Protein AF-A0A6B3H2S0-F1 (afdb_monomer_lite)

pLDDT: mean 88.28, std 11.06, range [59.47, 98.5]

Secondary structure (DSSP, 8-state):
----PPPP-EEE---S----HHHHHHHHHHHHHTT-SEEE----TTS--GGGG-

Foldseek 3Di:
DDDDDDDAAEEEQAPPDDPDPVSSVVVVVVCVVVPHPYYDYDDDPVDQDPVNVD

Sequence (54 aa):
MSARTPLHLAAEIGGPPHYDAGHYLRLARLAEGGALDYVTLGDSFARPGLDALA

Radius of gyration: 16.02 Å; chains: 1; bounding box: 24×21×58 Å

Structure (mmCIF, N/CA/C/O backbone):
data_AF-A0A6B3H2S0-F1
#
_entry.id   AF-A0A6B3H2S0-F1
#
loop_
_atom_site.group_PDB
_atom_site.id
_atom_site.type_symbol
_atom_site.label_atom_id
_atom_site.label_alt_id
_atom_site.label_comp_id
_atom_site.label_asym_id
_atom_site.label_entity_id
_atom_site.label_seq_id
_atom_site.pdbx_PDB_ins_code
_atom_site.Cartn_x
_atom_site.Cartn_y
_atom_site.Cartn_z
_atom_site.occupancy
_atom_site.B_iso_or_equiv
_atom_site.auth_seq_id
_atom_site.auth_comp_id
_atom_site.auth_asym_id
_atom_site.auth_atom_id
_atom_site.pdbx_PDB_model_num
ATOM 1 N N . MET A 1 1 ? -8.779 13.840 33.279 1.00 59.47 1 MET A N 1
ATOM 2 C CA . MET A 1 1 ? -9.007 12.797 32.255 1.00 59.47 1 MET A CA 1
ATOM 3 C C . MET A 1 1 ? -8.058 13.084 31.103 1.00 59.47 1 MET A C 1
ATOM 5 O O . MET A 1 1 ? -8.177 14.153 30.526 1.00 59.47 1 MET A O 1
ATOM 9 N N . SER A 1 2 ? -7.075 12.221 30.825 1.00 72.81 2 SER A N 1
ATOM 10 C CA . SER A 1 2 ? -6.203 12.417 29.656 1.00 72.81 2 SER A CA 1
ATOM 11 C C . SER A 1 2 ? -7.008 12.114 28.391 1.00 72.81 2 SER A C 1
ATOM 13 O O . SER A 1 2 ? -7.558 11.016 28.270 1.00 72.81 2 SER A O 1
ATOM 15 N N . ALA A 1 3 ? -7.151 13.092 27.495 1.00 77.00 3 ALA A N 1
ATOM 16 C CA . ALA A 1 3 ? -7.810 12.886 26.213 1.00 77.00 3 ALA A CA 1
ATOM 17 C C . ALA A 1 3 ? -6.911 11.992 25.349 1.00 77.00 3 ALA A C 1
ATOM 19 O O . ALA A 1 3 ? -5.794 12.371 25.007 1.00 77.00 3 ALA A O 1
ATOM 20 N N . ARG A 1 4 ? -7.381 10.784 25.027 1.00 84.12 4 ARG A N 1
ATOM 21 C CA . ARG A 1 4 ? -6.701 9.902 24.073 1.00 84.12 4 ARG A CA 1
ATOM 22 C C . ARG A 1 4 ? -7.163 10.280 22.673 1.00 84.12 4 ARG A C 1
ATOM 24 O O . ARG A 1 4 ? -8.340 10.114 22.361 1.00 84.12 4 ARG A O 1
ATOM 31 N N . THR A 1 5 ? -6.252 10.796 21.859 1.00 87.31 5 THR A N 1
ATOM 32 C CA . THR A 1 5 ? -6.487 11.004 20.428 1.00 87.31 5 THR A CA 1
ATOM 33 C C . THR A 1 5 ? -6.340 9.675 19.681 1.00 87.31 5 THR A C 1
ATOM 35 O O . THR A 1 5 ? -5.476 8.875 20.057 1.00 87.31 5 THR A O 1
ATOM 38 N N . PRO A 1 6 ? -7.145 9.418 18.638 1.00 90.88 6 PRO A N 1
ATOM 39 C CA . PRO A 1 6 ? -6.943 8.270 17.758 1.00 90.88 6 PRO A CA 1
ATOM 40 C C . PRO A 1 6 ? -5.544 8.298 17.125 1.00 90.88 6 PRO A C 1
ATOM 42 O O . PRO A 1 6 ? -5.045 9.366 16.767 1.00 90.88 6 PRO A O 1
ATOM 45 N N . LEU A 1 7 ? -4.914 7.129 17.002 1.00 93.50 7 LEU A N 1
ATOM 46 C CA . LEU A 1 7 ? -3.681 6.951 16.237 1.00 93.50 7 LEU A CA 1
ATOM 47 C C . LEU A 1 7 ? -4.060 6.545 14.815 1.00 93.50 7 LEU A C 1
ATOM 49 O O . LEU A 1 7 ? -4.691 5.506 14.646 1.00 93.50 7 LEU A O 1
ATOM 53 N N . HIS A 1 8 ? -3.648 7.335 13.826 1.00 96.25 8 HIS A N 1
ATOM 54 C CA . HIS A 1 8 ? -3.815 6.974 12.422 1.00 96.25 8 HIS A CA 1
ATOM 55 C C . HIS A 1 8 ? -2.645 6.120 11.937 1.00 96.25 8 HIS A C 1
ATOM 57 O O . HIS A 1 8 ? -1.486 6.411 12.247 1.00 96.25 8 HIS A O 1
ATOM 63 N N . LEU A 1 9 ? -2.953 5.079 11.169 1.00 97.62 9 LEU A N 1
ATOM 64 C CA . LEU A 1 9 ? -1.989 4.115 10.649 1.00 97.62 9 LEU A CA 1
ATOM 65 C C . LEU A 1 9 ? -2.039 4.065 9.121 1.00 97.62 9 LEU A C 1
ATOM 67 O O . LEU A 1 9 ? -3.101 4.145 8.509 1.00 97.62 9 LEU A O 1
ATOM 71 N N . ALA A 1 10 ? -0.870 3.891 8.508 1.00 98.00 10 ALA A N 1
ATOM 72 C CA . ALA A 1 10 ? -0.725 3.733 7.067 1.00 98.00 10 ALA A CA 1
ATOM 73 C C . ALA A 1 10 ? 0.290 2.633 6.733 1.00 98.00 10 ALA A C 1
ATOM 75 O O . ALA A 1 10 ? 1.201 2.372 7.522 1.00 98.00 10 ALA A O 1
ATOM 76 N N . ALA A 1 11 ? 0.148 2.019 5.555 1.00 97.94 11 ALA A N 1
ATOM 77 C CA . ALA A 1 11 ? 1.084 1.018 5.040 1.00 97.94 11 ALA A CA 1
ATOM 78 C C . ALA A 1 11 ? 1.596 1.378 3.643 1.00 97.94 11 ALA A C 1
ATOM 80 O O . ALA A 1 11 ? 0.816 1.715 2.755 1.00 97.94 11 ALA A O 1
ATOM 81 N N . GLU A 1 12 ? 2.906 1.246 3.453 1.00 97.31 12 GLU A N 1
ATOM 82 C CA . GLU A 1 12 ? 3.548 1.289 2.139 1.00 97.31 12 GLU A CA 1
ATOM 83 C C . GLU A 1 12 ? 3.336 -0.060 1.434 1.00 97.31 12 GLU A C 1
ATOM 85 O O . GLU A 1 12 ? 3.525 -1.110 2.052 1.00 97.31 12 GLU A O 1
ATOM 90 N N . ILE A 1 13 ? 2.893 -0.033 0.173 1.00 96.44 13 ILE A N 1
ATOM 91 C CA . ILE A 1 13 ? 2.564 -1.241 -0.607 1.00 96.44 13 ILE A CA 1
ATOM 92 C C . ILE A 1 13 ? 3.370 -1.374 -1.908 1.00 96.44 13 ILE A C 1
ATOM 94 O O . ILE A 1 13 ? 3.048 -2.220 -2.741 1.00 96.44 13 ILE A O 1
ATOM 98 N N . GLY A 1 14 ? 4.370 -0.519 -2.122 1.00 92.19 14 GLY A N 1
ATOM 99 C CA . GLY A 1 14 ? 5.126 -0.401 -3.363 1.00 92.19 14 GLY A CA 1
ATOM 100 C C . GLY A 1 14 ? 6.257 -1.397 -3.510 1.00 92.19 14 GLY A C 1
ATOM 101 O O . GLY A 1 14 ? 6.441 -1.892 -4.618 1.00 92.19 14 GLY A O 1
ATOM 102 N N . GLY A 1 15 ? 6.964 -1.728 -2.424 1.00 87.81 15 GLY A N 1
ATOM 103 C CA . GLY A 1 15 ? 7.959 -2.807 -2.398 1.00 87.81 15 GLY A CA 1
ATOM 104 C C . GLY A 1 15 ? 8.888 -2.879 -3.634 1.00 87.81 15 GLY A C 1
ATOM 105 O O . GLY A 1 15 ? 9.263 -1.860 -4.228 1.00 87.81 15 GLY A O 1
ATOM 106 N N . PRO A 1 16 ? 9.336 -4.086 -4.026 1.00 86.06 16 PRO A N 1
ATOM 107 C CA . PRO A 1 16 ? 9.925 -4.325 -5.343 1.00 86.06 16 PRO A CA 1
ATOM 108 C C . PRO A 1 16 ? 8.912 -4.076 -6.480 1.00 86.06 16 PRO A C 1
ATOM 110 O O . PRO A 1 16 ? 7.719 -4.285 -6.276 1.00 86.06 16 PRO A O 1
ATOM 113 N N . PRO A 1 17 ? 9.353 -3.690 -7.695 1.00 81.31 17 PRO A N 1
ATOM 114 C CA . PRO A 1 17 ? 8.443 -3.457 -8.815 1.00 81.31 17 PRO A CA 1
ATOM 115 C C . PRO A 1 17 ? 7.578 -4.682 -9.138 1.00 81.31 17 PRO A C 1
ATOM 117 O O . PRO A 1 17 ? 8.096 -5.770 -9.400 1.00 81.31 17 PRO A O 1
ATOM 120 N N . HIS A 1 18 ? 6.263 -4.481 -9.181 1.00 86.88 18 HIS A N 1
ATOM 121 C CA . HIS A 1 18 ? 5.292 -5.466 -9.639 1.00 86.88 18 HIS A CA 1
ATOM 122 C C . HIS A 1 18 ? 4.399 -4.827 -10.703 1.00 86.88 18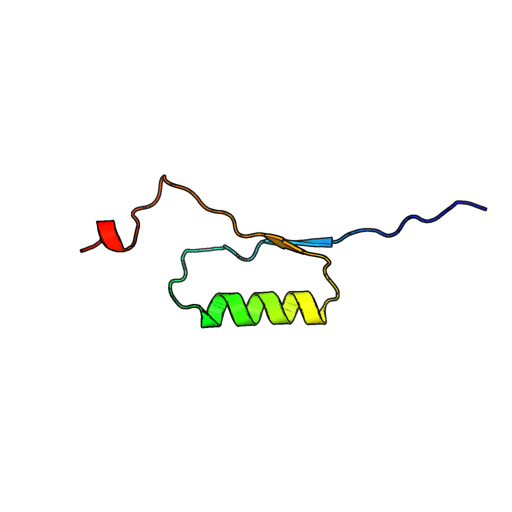 HIS A C 1
ATOM 124 O O . HIS A 1 18 ? 3.856 -3.750 -10.502 1.00 86.88 18 HIS A O 1
ATOM 130 N N . TYR A 1 19 ? 4.225 -5.495 -11.842 1.00 84.44 19 TYR A N 1
ATOM 131 C CA . TYR A 1 19 ? 3.383 -4.987 -12.936 1.00 84.44 19 TYR A CA 1
ATOM 132 C C . TYR A 1 19 ? 1.986 -5.626 -12.963 1.00 84.44 19 TYR A C 1
ATOM 134 O O . TYR A 1 19 ? 1.165 -5.307 -13.818 1.00 84.44 19 TYR A O 1
ATOM 142 N N . ASP A 1 20 ? 1.704 -6.523 -12.014 1.00 88.75 20 ASP A N 1
ATOM 143 C CA . ASP A 1 20 ? 0.385 -7.116 -11.812 1.00 88.75 20 ASP A CA 1
ATOM 144 C C . ASP A 1 20 ? -0.443 -6.260 -10.844 1.00 88.75 20 ASP A C 1
ATOM 146 O O . ASP A 1 20 ? -0.142 -6.182 -9.651 1.00 88.75 20 ASP A O 1
ATOM 150 N N . ALA A 1 21 ? -1.540 -5.676 -11.331 1.00 91.94 21 ALA A N 1
ATOM 151 C CA . ALA A 1 21 ? -2.486 -4.937 -10.495 1.00 91.94 21 ALA A CA 1
ATOM 152 C C . ALA A 1 21 ? -3.090 -5.806 -9.372 1.00 91.94 21 ALA A C 1
ATOM 154 O O . ALA A 1 21 ? -3.408 -5.301 -8.291 1.00 91.94 21 ALA A O 1
ATOM 155 N N . GLY A 1 22 ? -3.211 -7.121 -9.593 1.00 96.94 22 GLY A N 1
ATOM 156 C CA . GLY A 1 22 ? -3.701 -8.069 -8.597 1.00 96.94 22 GLY A CA 1
ATOM 157 C C . GLY A 1 22 ? -2.824 -8.133 -7.345 1.00 96.94 22 GLY A C 1
ATOM 158 O O . GLY A 1 22 ? -3.343 -8.368 -6.251 1.00 96.94 22 GLY A O 1
ATOM 159 N N . HIS A 1 23 ? -1.519 -7.883 -7.474 1.00 95.38 23 HIS A N 1
ATOM 160 C CA . HIS A 1 23 ? -0.602 -7.775 -6.342 1.00 95.38 23 HIS A CA 1
ATOM 161 C C . HIS A 1 23 ? -1.014 -6.636 -5.398 1.00 95.38 23 HIS A C 1
ATOM 163 O O . HIS A 1 23 ? -1.285 -6.880 -4.219 1.00 95.38 23 HIS A O 1
ATOM 169 N N . TYR A 1 24 ? -1.144 -5.416 -5.926 1.00 96.06 24 TYR A N 1
ATOM 170 C CA . TYR A 1 24 ? -1.505 -4.233 -5.140 1.00 96.06 24 TYR A CA 1
ATOM 171 C C . TYR A 1 24 ? -2.916 -4.326 -4.560 1.00 96.06 24 TYR A C 1
ATOM 173 O O . TYR A 1 24 ? -3.137 -3.938 -3.414 1.00 96.06 24 TYR A O 1
ATOM 181 N N . LEU A 1 25 ? -3.861 -4.917 -5.301 1.00 97.62 25 LEU A N 1
ATOM 182 C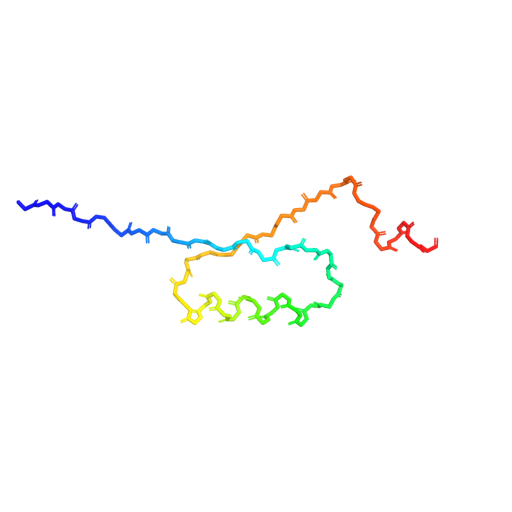 CA . LEU A 1 25 ? -5.219 -5.143 -4.807 1.00 97.62 25 LEU A CA 1
ATOM 183 C C . LEU A 1 25 ? -5.230 -6.004 -3.536 1.00 97.62 25 LEU A C 1
ATOM 185 O O . LEU A 1 25 ? -5.941 -5.684 -2.584 1.00 97.62 25 LEU A O 1
ATOM 189 N N . ARG A 1 26 ? -4.442 -7.086 -3.495 1.00 98.06 26 ARG A N 1
ATOM 190 C CA . ARG A 1 26 ? -4.375 -7.957 -2.310 1.00 98.06 26 ARG A CA 1
ATOM 191 C C . ARG A 1 26 ? -3.795 -7.230 -1.098 1.00 98.06 26 ARG A C 1
ATOM 193 O O . ARG A 1 26 ? -4.325 -7.392 -0.002 1.00 98.06 26 ARG A O 1
ATOM 200 N N . LEU A 1 27 ? -2.756 -6.417 -1.289 1.00 97.88 27 LEU A N 1
ATOM 201 C CA . LEU A 1 27 ? -2.159 -5.623 -0.210 1.00 97.88 27 LEU A CA 1
ATOM 202 C C . LEU A 1 27 ? -3.123 -4.551 0.314 1.00 97.88 27 LEU A C 1
ATOM 204 O O . LEU A 1 27 ? -3.281 -4.410 1.524 1.00 97.88 27 LEU A O 1
ATOM 208 N N . ALA A 1 28 ? -3.832 -3.858 -0.579 1.00 98.06 28 ALA A N 1
ATOM 209 C CA . ALA A 1 28 ? -4.836 -2.871 -0.189 1.00 98.06 28 ALA A CA 1
ATOM 210 C C . ALA A 1 28 ? -5.993 -3.509 0.602 1.00 98.06 28 ALA A C 1
ATOM 212 O O . ALA A 1 28 ? -6.400 -2.978 1.632 1.00 98.06 28 ALA A O 1
ATOM 213 N N . ARG A 1 29 ? -6.478 -4.687 0.182 1.00 98.50 29 ARG A N 1
ATOM 214 C CA . ARG A 1 29 ? -7.504 -5.441 0.925 1.00 98.50 29 ARG A CA 1
ATOM 215 C C . ARG A 1 29 ? -7.017 -5.918 2.291 1.00 98.50 29 ARG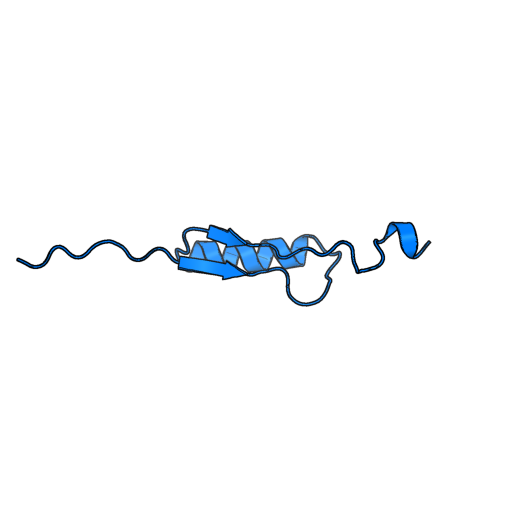 A C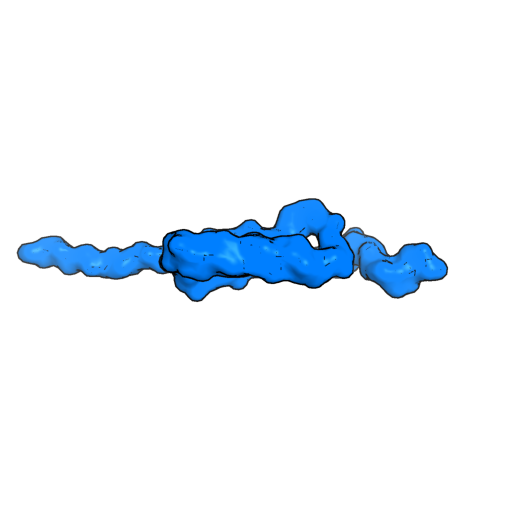 1
ATOM 217 O O . ARG A 1 29 ? -7.799 -5.939 3.237 1.00 98.50 29 ARG A O 1
ATOM 224 N N . LEU A 1 30 ? -5.740 -6.279 2.410 1.00 98.50 30 LEU A N 1
ATOM 225 C CA . LEU A 1 30 ? -5.147 -6.622 3.700 1.00 98.50 30 LEU A CA 1
ATOM 226 C C . LEU A 1 30 ? -5.116 -5.408 4.642 1.00 98.50 30 LEU A C 1
ATOM 228 O O . LEU A 1 30 ? -5.482 -5.540 5.807 1.00 98.50 30 LEU A O 1
ATOM 232 N N . ALA A 1 31 ? -4.732 -4.232 4.139 1.00 98.38 31 ALA A N 1
ATOM 233 C CA . ALA A 1 31 ? -4.734 -2.990 4.913 1.00 98.38 31 ALA A CA 1
ATOM 234 C C . ALA A 1 31 ? -6.154 -2.580 5.350 1.00 98.38 31 ALA A C 1
ATOM 236 O O . ALA A 1 31 ? -6.361 -2.235 6.512 1.00 98.38 31 ALA A O 1
ATOM 237 N N . GLU A 1 32 ? -7.137 -2.699 4.452 1.00 98.31 32 GLU A N 1
ATOM 238 C CA . GLU A 1 32 ? -8.557 -2.465 4.745 1.00 98.31 32 GLU A C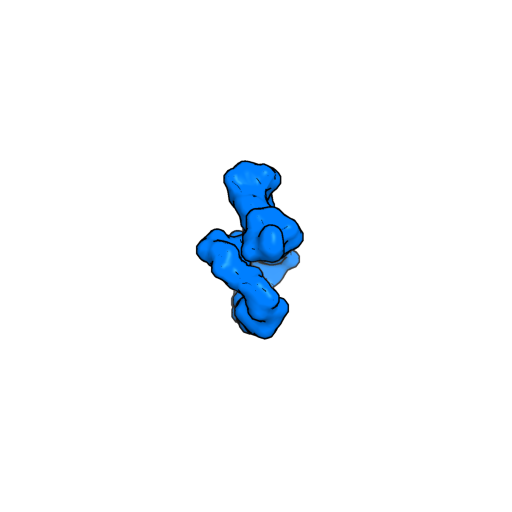A 1
ATOM 239 C C . GLU A 1 32 ? -9.068 -3.407 5.847 1.00 98.31 32 GLU A C 1
ATOM 241 O O . GLU A 1 32 ? -9.663 -2.956 6.824 1.00 98.31 32 GLU A O 1
ATOM 246 N N . GLY A 1 33 ? -8.768 -4.708 5.750 1.00 98.38 33 GLY A N 1
ATOM 247 C CA . GLY A 1 33 ? -9.108 -5.686 6.790 1.00 98.38 33 GLY A CA 1
ATOM 248 C C . GLY A 1 33 ? -8.415 -5.428 8.136 1.00 98.38 33 GLY A C 1
ATOM 249 O O . GLY A 1 33 ? -8.931 -5.829 9.177 1.00 98.38 33 GLY A O 1
ATOM 250 N N . GLY A 1 34 ? -7.269 -4.740 8.121 1.00 97.56 34 GLY A N 1
ATOM 251 C CA . GLY A 1 34 ? -6.528 -4.298 9.303 1.00 97.56 34 GLY A CA 1
ATOM 252 C C . GLY A 1 34 ? -6.956 -2.938 9.865 1.00 97.56 34 GLY A C 1
ATOM 253 O O . GLY A 1 34 ? -6.355 -2.494 10.840 1.00 97.56 34 GLY A O 1
ATOM 254 N N . ALA A 1 35 ? -7.965 -2.285 9.276 1.00 97.38 35 ALA A N 1
ATOM 255 C CA . ALA A 1 35 ? -8.437 -0.950 9.652 1.00 97.38 35 ALA A CA 1
ATOM 256 C C . ALA A 1 35 ? -7.345 0.138 9.616 1.00 97.38 35 ALA A C 1
ATOM 258 O O . ALA A 1 35 ? -7.344 1.054 10.439 1.00 97.38 35 ALA A O 1
ATOM 259 N N . LEU A 1 36 ? -6.413 0.041 8.663 1.00 98.25 36 LEU A N 1
ATOM 260 C CA . LEU A 1 36 ? -5.496 1.140 8.367 1.00 98.25 36 LEU A CA 1
ATOM 261 C C . LEU A 1 36 ? -6.259 2.260 7.658 1.00 98.25 36 LEU A C 1
ATOM 263 O O . LEU A 1 36 ? -7.105 2.005 6.803 1.00 98.25 36 LEU A O 1
ATOM 267 N N . ASP A 1 37 ? -5.925 3.502 7.986 1.00 97.94 37 ASP A N 1
ATOM 268 C CA . ASP A 1 37 ? -6.582 4.675 7.417 1.00 97.94 37 ASP A CA 1
ATOM 269 C C . ASP A 1 37 ? -6.159 4.913 5.961 1.00 97.94 37 ASP A C 1
ATOM 271 O O . ASP A 1 37 ? -6.949 5.397 5.149 1.00 97.94 37 ASP A O 1
ATOM 275 N N . TYR A 1 38 ? -4.908 4.575 5.624 1.00 97.12 38 TYR A N 1
ATOM 276 C CA . TYR A 1 38 ? -4.322 4.874 4.318 1.00 97.12 38 TYR A CA 1
ATOM 277 C C . TYR A 1 38 ? -3.363 3.783 3.835 1.00 97.12 38 TYR A C 1
ATOM 279 O O . TYR A 1 38 ? -2.730 3.068 4.615 1.00 97.12 38 TYR A O 1
ATOM 287 N N . VAL A 1 39 ? -3.181 3.729 2.518 1.00 97.94 39 VAL A N 1
ATOM 288 C CA . VAL A 1 39 ? -2.054 3.043 1.877 1.00 97.94 39 VAL A CA 1
ATOM 289 C C . VAL A 1 39 ? -1.236 4.054 1.084 1.00 97.94 39 VAL A C 1
ATOM 291 O O . VAL A 1 39 ? -1.788 4.996 0.513 1.00 97.94 39 VAL A O 1
ATOM 294 N N . THR A 1 40 ? 0.079 3.873 1.053 1.00 97.19 40 THR A N 1
ATOM 295 C CA . THR A 1 40 ? 1.007 4.692 0.268 1.00 97.19 40 THR A CA 1
ATOM 296 C C . THR A 1 40 ? 1.707 3.831 -0.775 1.00 97.19 40 THR A C 1
ATOM 298 O O . THR A 1 40 ? 1.968 2.647 -0.560 1.00 97.19 40 THR A O 1
ATOM 301 N N . LEU A 1 41 ? 2.012 4.431 -1.922 1.00 93.44 41 LEU A N 1
ATOM 302 C CA . LEU A 1 41 ? 2.766 3.797 -2.994 1.00 93.44 41 LEU A CA 1
ATOM 303 C C . LEU A 1 41 ? 3.981 4.671 -3.291 1.00 93.44 41 LEU A C 1
ATOM 305 O O . LEU A 1 41 ? 3.829 5.786 -3.792 1.00 93.44 41 LEU A O 1
ATOM 309 N N . GLY A 1 42 ? 5.169 4.195 -2.919 1.00 89.94 42 GLY A N 1
ATOM 310 C CA . GLY A 1 42 ? 6.4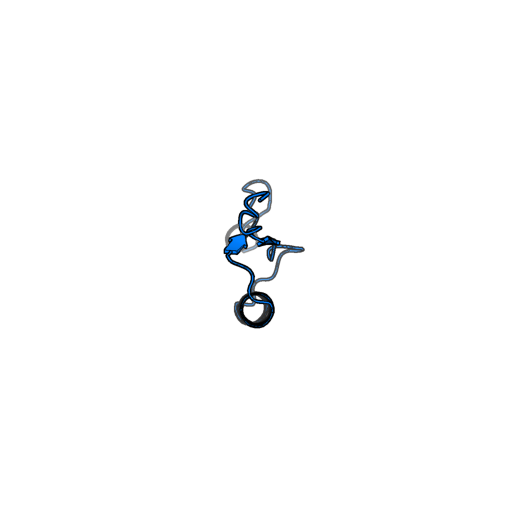12 4.877 -3.253 1.00 89.94 42 GLY A CA 1
ATOM 311 C C . GLY A 1 42 ? 6.743 4.711 -4.733 1.00 89.94 42 GLY A C 1
ATOM 312 O O . GLY A 1 42 ? 6.766 3.590 -5.236 1.00 89.94 42 GLY A O 1
ATOM 313 N N . ASP A 1 43 ? 7.044 5.814 -5.415 1.00 84.56 43 ASP A N 1
ATOM 314 C CA . ASP A 1 43 ? 7.471 5.802 -6.815 1.00 84.56 43 ASP A CA 1
ATOM 315 C C . ASP A 1 43 ? 8.789 6.568 -7.006 1.00 84.56 43 ASP A C 1
ATOM 317 O O . ASP A 1 43 ? 9.164 7.427 -6.201 1.00 84.56 43 ASP A O 1
ATOM 321 N N . SER A 1 44 ? 9.527 6.227 -8.061 1.00 80.44 44 SER A N 1
ATOM 322 C CA . SER A 1 44 ? 10.784 6.864 -8.433 1.00 80.44 44 SER A CA 1
ATOM 323 C C . SER A 1 44 ? 10.978 6.879 -9.945 1.00 80.44 44 SER A C 1
ATOM 325 O O . SER A 1 44 ? 11.072 5.832 -10.582 1.00 80.44 44 SER A O 1
ATOM 327 N N . PHE A 1 45 ? 11.213 8.073 -10.492 1.00 76.06 45 PHE A N 1
ATOM 328 C CA . PHE A 1 45 ? 11.603 8.270 -11.894 1.00 76.06 45 PHE A CA 1
ATOM 329 C C . PHE A 1 45 ? 13.014 7.753 -12.236 1.00 76.06 45 PHE A C 1
ATOM 331 O O . PHE A 1 45 ? 13.425 7.817 -13.390 1.00 76.06 45 PHE A O 1
ATOM 338 N N . ALA A 1 46 ? 13.786 7.263 -11.258 1.00 79.00 46 ALA A N 1
ATOM 339 C CA . ALA A 1 46 ? 15.132 6.731 -11.485 1.00 79.00 46 ALA A CA 1
ATOM 340 C C . ALA A 1 46 ? 15.137 5.276 -11.993 1.00 79.00 46 ALA A C 1
ATOM 342 O O . ALA A 1 46 ? 16.206 4.713 -12.231 1.00 79.00 46 ALA A O 1
ATOM 343 N N . ARG A 1 47 ? 13.965 4.642 -12.124 1.00 69.25 47 ARG A N 1
ATOM 344 C CA . ARG A 1 47 ? 13.823 3.270 -12.623 1.00 69.25 47 ARG A CA 1
ATOM 345 C C . ARG A 1 47 ? 13.273 3.292 -14.052 1.00 69.25 47 ARG A C 1
ATOM 347 O O . ARG A 1 47 ? 12.348 4.061 -14.306 1.00 69.25 47 ARG A O 1
ATOM 354 N N . PRO A 1 48 ? 13.800 2.464 -14.974 1.00 69.94 48 PRO A N 1
ATOM 355 C CA . PRO A 1 48 ? 13.221 2.330 -16.306 1.00 69.94 48 PRO A CA 1
ATOM 356 C C . PRO A 1 48 ? 11.741 1.946 -16.205 1.00 69.94 48 PRO A C 1
ATOM 358 O O . PRO A 1 48 ? 11.398 0.958 -15.548 1.00 69.94 48 PRO A O 1
ATOM 361 N N . GLY A 1 49 ? 10.873 2.742 -16.831 1.00 73.31 49 GLY A N 1
ATOM 362 C CA . GLY A 1 49 ? 9.470 2.387 -17.020 1.00 73.31 49 GLY A CA 1
ATOM 363 C C . GLY A 1 49 ? 9.325 1.188 -17.962 1.00 73.31 49 GLY A C 1
ATOM 364 O O . GLY A 1 49 ? 10.275 0.793 -18.635 1.00 73.31 49 GLY A O 1
ATOM 365 N N . LEU A 1 50 ? 8.131 0.590 -18.017 1.00 70.00 50 LEU A N 1
ATOM 366 C CA . LEU A 1 50 ? 7.839 -0.510 -18.953 1.00 70.00 50 LEU A CA 1
ATOM 367 C C . LEU A 1 50 ? 8.075 -0.111 -20.419 1.00 70.00 50 LEU A C 1
ATOM 369 O O . LEU A 1 50 ? 8.492 -0.935 -21.223 1.00 70.00 50 LEU A O 1
ATOM 373 N N . ASP A 1 51 ? 7.835 1.154 -20.746 1.00 75.38 51 ASP A N 1
ATOM 374 C CA . ASP A 1 51 ? 8.112 1.780 -22.039 1.00 75.38 51 ASP A CA 1
ATOM 375 C C . ASP A 1 51 ? 9.613 1.913 -22.342 1.00 75.38 51 ASP A C 1
ATOM 377 O O . ASP A 1 51 ? 10.000 1.937 -23.506 1.00 75.38 51 ASP A O 1
ATOM 381 N N . ALA A 1 52 ? 10.463 1.943 -21.314 1.00 72.25 52 ALA A N 1
ATOM 382 C CA . ALA A 1 52 ? 11.919 1.942 -21.445 1.00 72.25 52 ALA A CA 1
ATOM 383 C C . ALA A 1 52 ? 12.530 0.528 -21.560 1.00 72.25 52 ALA A C 1
ATOM 385 O O . ALA A 1 52 ? 13.745 0.408 -21.720 1.00 72.25 52 ALA A O 1
ATOM 386 N N . LEU A 1 53 ? 11.719 -0.535 -21.453 1.00 66.25 53 LEU A N 1
ATOM 387 C CA . LEU A 1 53 ? 12.140 -1.938 -21.607 1.00 66.25 53 LEU A CA 1
ATOM 388 C C . LEU A 1 53 ? 11.807 -2.534 -22.993 1.00 66.25 53 LEU A C 1
ATOM 390 O O . LEU A 1 53 ? 12.111 -3.708 -23.218 1.00 66.25 53 LEU A O 1
ATOM 394 N N . ALA A 1 54 ? 11.160 -1.766 -23.878 1.00 64.06 54 ALA A N 1
ATOM 395 C CA . ALA A 1 54 ? 10.722 -2.182 -25.216 1.00 64.06 54 ALA A CA 1
ATOM 396 C C . ALA A 1 54 ? 11.772 -1.932 -26.311 1.00 64.06 54 ALA A C 1
ATOM 398 O O . ALA A 1 54 ? 12.558 -0.966 -26.183 1.00 64.06 54 ALA A O 1
#